Protein AF-A0A8S8Z8Q9-F1 (afdb_monomer_lite)

Secondary structure (DSSP, 8-state):
-PPPPPGGGHHHHHHHHH-SSHHHHHHHGGGSTTGGGTTTS-TT--HHHHHHHHHHHHHHHHHHHHHHTSS--HHHHHHHHHHHHHHHHHHHHHHHHTT--HHHHHTTPPTTS-GGGTTSS-----------

Structure (mmCIF, N/CA/C/O backbone):
data_AF-A0A8S8Z8Q9-F1
#
_entry.id   AF-A0A8S8Z8Q9-F1
#
loop_
_atom_site.group_PDB
_atom_site.id
_atom_site.type_symbol
_atom_site.label_atom_id
_atom_site.label_alt_id
_atom_site.label_comp_id
_atom_site.label_asym_id
_atom_site.label_entity_id
_atom_site.label_seq_id
_atom_site.pdbx_PDB_ins_code
_atom_site.Cartn_x
_atom_site.Cartn_y
_atom_site.Cartn_z
_atom_site.occupancy
_atom_site.B_iso_or_equiv
_atom_site.auth_seq_id
_atom_site.auth_comp_id
_atom_site.auth_asym_id
_atom_site.auth_atom_id
_atom_site.pdbx_PDB_model_num
ATOM 1 N N . MET A 1 1 ? -22.475 -6.204 -13.587 1.00 43.38 1 MET A N 1
ATOM 2 C CA . MET A 1 1 ? -21.618 -7.378 -13.345 1.00 43.38 1 MET A CA 1
ATOM 3 C C . MET A 1 1 ? -20.366 -6.857 -12.674 1.00 43.38 1 MET A C 1
ATOM 5 O O . MET A 1 1 ? -19.793 -5.910 -13.204 1.00 43.38 1 MET A O 1
ATOM 9 N N . LEU A 1 2 ? -20.019 -7.367 -11.492 1.00 50.59 2 LEU A N 1
ATOM 10 C CA . LEU A 1 2 ? -18.664 -7.178 -10.971 1.00 50.59 2 LEU A CA 1
ATOM 11 C C . LEU A 1 2 ? -17.693 -7.885 -11.935 1.00 50.59 2 LEU A C 1
ATOM 13 O O . LEU A 1 2 ? -18.126 -8.825 -12.606 1.00 50.59 2 LEU A O 1
ATOM 17 N N . PRO A 1 3 ? -16.444 -7.415 -12.071 1.00 59.00 3 PRO A N 1
ATOM 18 C CA . PRO A 1 3 ? -15.427 -8.152 -12.814 1.00 59.00 3 PRO A CA 1
ATOM 19 C C . PRO A 1 3 ? -15.299 -9.574 -12.262 1.00 59.00 3 PRO A C 1
ATOM 21 O O . PRO A 1 3 ? -15.532 -9.781 -11.069 1.00 59.00 3 PRO A O 1
ATOM 24 N N . ASP A 1 4 ? -14.919 -10.522 -13.117 1.00 72.88 4 ASP A N 1
ATOM 25 C CA . ASP A 1 4 ? -14.575 -11.871 -12.667 1.00 72.88 4 ASP A CA 1
ATOM 26 C C . ASP A 1 4 ? -13.482 -11.784 -11.587 1.00 72.88 4 ASP A C 1
ATOM 28 O O . ASP A 1 4 ? -12.563 -10.959 -11.689 1.00 72.88 4 ASP A O 1
ATOM 32 N N . GLU A 1 5 ? -13.615 -12.580 -10.520 1.00 65.38 5 GLU A N 1
ATOM 33 C CA . GLU A 1 5 ? -12.610 -12.620 -9.457 1.00 65.38 5 GLU A CA 1
ATOM 34 C C . GLU A 1 5 ? -11.261 -13.017 -10.067 1.00 65.38 5 GLU A C 1
ATOM 36 O O . GLU A 1 5 ? -11.151 -13.992 -10.804 1.00 65.38 5 GLU A O 1
ATOM 41 N N . ASN A 1 6 ? -10.230 -12.222 -9.791 1.00 77.62 6 ASN A N 1
ATOM 42 C CA . ASN A 1 6 ? -8.876 -12.541 -10.216 1.00 77.62 6 ASN A CA 1
ATOM 43 C C . ASN A 1 6 ? -8.389 -13.750 -9.409 1.00 77.62 6 ASN A C 1
ATOM 45 O O . ASN A 1 6 ? -8.334 -13.660 -8.184 1.00 77.62 6 ASN A O 1
ATOM 49 N N . ASP A 1 7 ? -7.992 -14.832 -10.081 1.00 80.19 7 ASP A N 1
ATOM 50 C CA . ASP A 1 7 ? -7.490 -16.056 -9.441 1.00 80.19 7 ASP A CA 1
ATOM 51 C C . ASP A 1 7 ? -6.320 -15.788 -8.475 1.00 80.19 7 ASP A C 1
ATOM 53 O O . ASP A 1 7 ? -6.160 -16.483 -7.475 1.00 80.19 7 ASP A O 1
ATOM 57 N N . LEU A 1 8 ? -5.537 -14.727 -8.712 1.00 78.38 8 LEU A N 1
ATOM 58 C CA . LEU A 1 8 ? -4.453 -14.293 -7.819 1.00 78.38 8 LEU A CA 1
ATOM 59 C C . LEU A 1 8 ? -4.949 -13.778 -6.456 1.00 78.38 8 LEU A C 1
ATOM 61 O O . LEU A 1 8 ? -4.153 -13.630 -5.532 1.00 78.38 8 LEU A O 1
ATOM 65 N N . ASN A 1 9 ? -6.244 -13.479 -6.331 1.00 81.50 9 ASN A N 1
ATOM 66 C CA . ASN A 1 9 ? -6.843 -12.952 -5.111 1.00 81.50 9 ASN A CA 1
ATOM 67 C C . ASN A 1 9 ? -7.482 -14.022 -4.222 1.00 81.50 9 ASN A C 1
ATOM 69 O O . ASN A 1 9 ? -7.887 -13.707 -3.105 1.00 81.50 9 ASN A O 1
ATOM 73 N N . VAL A 1 10 ? -7.600 -15.263 -4.700 1.00 85.19 10 VAL A N 1
ATOM 74 C CA . VAL A 1 10 ? -8.389 -16.308 -4.030 1.00 85.19 10 VAL A CA 1
ATOM 75 C C . VAL A 1 10 ? -7.892 -16.557 -2.606 1.00 85.19 10 VAL A C 1
ATOM 77 O O . VAL A 1 10 ? -8.697 -16.515 -1.675 1.00 85.19 10 VAL A O 1
ATOM 80 N N . ASP A 1 11 ? -6.578 -16.703 -2.429 1.00 83.94 11 ASP A N 1
ATOM 81 C CA . ASP A 1 11 ? -5.970 -17.050 -1.140 1.00 83.94 11 ASP A CA 1
ATOM 82 C C . ASP A 1 11 ? -6.206 -15.970 -0.073 1.00 83.94 11 ASP A C 1
ATOM 84 O O . ASP A 1 11 ? -6.656 -16.256 1.037 1.00 83.94 11 ASP A O 1
ATOM 88 N N . TRP A 1 12 ? -5.954 -14.696 -0.396 1.00 82.88 12 TRP A N 1
ATOM 89 C CA . TRP A 1 12 ? -6.123 -13.621 0.587 1.00 82.88 12 TRP A CA 1
ATOM 90 C C . TRP A 1 12 ? -7.601 -13.297 0.843 1.00 82.88 12 TRP A C 1
ATOM 92 O O . TRP A 1 12 ? -7.954 -12.916 1.961 1.00 82.88 12 TRP A O 1
ATOM 102 N N . LEU A 1 13 ? -8.478 -13.492 -0.151 1.00 87.56 13 LEU A N 1
ATOM 103 C CA . LEU A 1 13 ? -9.926 -13.383 0.034 1.00 87.56 13 LEU A CA 1
ATOM 104 C C . LEU A 1 13 ? -10.461 -14.500 0.934 1.00 87.56 13 LEU A C 1
ATOM 106 O O . LEU A 1 13 ? -11.377 -14.264 1.720 1.00 87.56 13 LEU A O 1
ATOM 110 N N . GLU A 1 14 ? -9.919 -15.714 0.832 1.00 90.25 14 GLU A N 1
ATOM 111 C CA . GLU A 1 14 ? -10.247 -16.803 1.751 1.00 90.25 14 GLU A CA 1
ATOM 112 C C . GLU A 1 14 ? -9.816 -16.472 3.184 1.00 90.25 14 GLU A C 1
ATOM 114 O O . GLU A 1 14 ? -10.651 -16.548 4.088 1.00 90.25 14 GLU A O 1
ATOM 119 N N . ILE A 1 15 ? -8.582 -15.993 3.377 1.00 90.44 15 ILE A N 1
ATOM 120 C CA . ILE A 1 15 ? -8.087 -15.543 4.688 1.00 90.44 15 ILE A CA 1
ATOM 121 C C . ILE A 1 15 ? -9.003 -14.463 5.279 1.00 90.44 15 ILE A C 1
ATOM 123 O O . ILE A 1 15 ? -9.454 -14.582 6.419 1.00 90.44 15 ILE A O 1
ATOM 127 N N . ALA A 1 16 ? -9.332 -13.430 4.499 1.00 88.31 16 ALA A N 1
ATOM 128 C CA . ALA A 1 16 ? -10.198 -12.344 4.948 1.00 88.31 16 ALA A CA 1
ATOM 129 C C . ALA A 1 16 ? -11.610 -12.831 5.322 1.00 88.31 16 ALA A C 1
ATOM 131 O O . ALA A 1 16 ? -12.192 -12.337 6.282 1.00 88.31 16 ALA A O 1
ATOM 132 N N . ARG A 1 17 ? -12.160 -13.815 4.596 1.00 90.25 17 ARG A N 1
ATOM 133 C CA . ARG A 1 17 ? -13.482 -14.401 4.886 1.00 90.25 17 ARG A CA 1
ATOM 134 C C . ARG A 1 17 ? -13.506 -15.253 6.154 1.00 90.25 17 ARG A C 1
ATOM 136 O O . ARG A 1 17 ? -14.564 -15.374 6.763 1.00 90.25 17 ARG A O 1
ATOM 143 N N . GLN A 1 18 ? -12.383 -15.869 6.513 1.00 93.62 18 GLN A N 1
ATOM 144 C CA . GLN A 1 18 ? -12.264 -16.746 7.683 1.00 93.62 18 GLN A CA 1
ATOM 145 C C . GLN A 1 18 ? -11.837 -16.001 8.957 1.00 93.62 18 GLN A C 1
ATOM 147 O O . GLN A 1 18 ? -11.833 -16.593 10.033 1.00 93.62 18 GLN A O 1
ATOM 152 N N . SER A 1 19 ? -11.488 -14.720 8.842 1.00 93.94 19 SER A N 1
ATOM 153 C CA . SER A 1 19 ? -10.998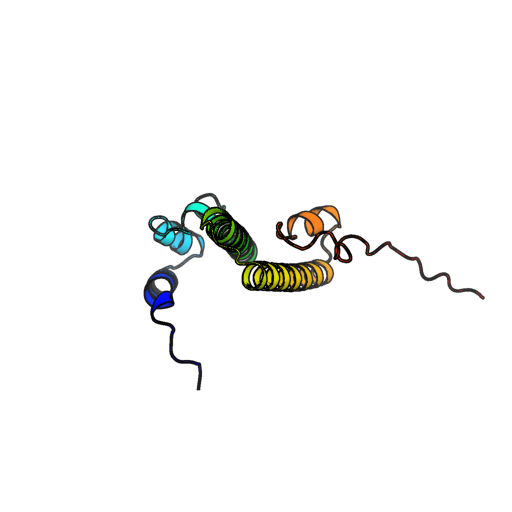 -13.901 9.950 1.00 93.94 19 SER A CA 1
ATOM 154 C C . SER A 1 19 ? -12.130 -13.128 10.625 1.00 93.94 19 SER A C 1
ATOM 156 O O . SER A 1 19 ? -12.992 -12.563 9.951 1.00 93.94 19 SER A O 1
ATOM 158 N N . GLU A 1 20 ? -12.115 -13.065 11.957 1.00 92.69 20 GLU A N 1
ATOM 159 C CA . GLU A 1 20 ? -13.076 -12.270 12.734 1.00 92.69 20 GLU A CA 1
ATOM 160 C C . GLU A 1 20 ? -12.590 -10.829 12.930 1.00 92.69 20 GLU A C 1
ATOM 162 O O . GLU A 1 20 ? -13.392 -9.891 12.958 1.00 92.69 20 GLU A O 1
ATOM 167 N N . THR A 1 21 ? -11.271 -10.641 13.023 1.00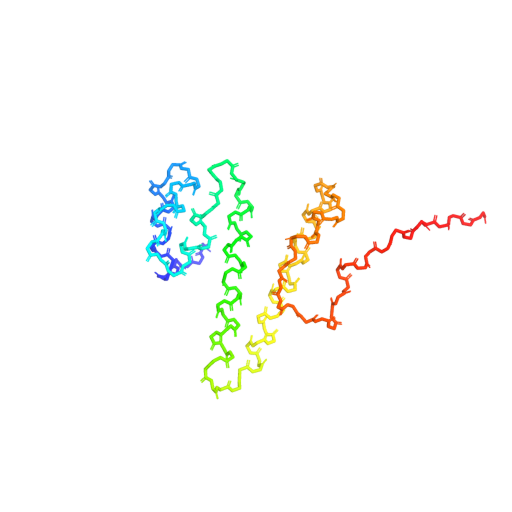 92.69 21 THR A N 1
ATOM 168 C CA . THR A 1 21 ? -10.624 -9.335 13.178 1.00 92.69 21 THR A CA 1
ATOM 169 C C . THR A 1 21 ? -9.547 -9.084 12.118 1.00 92.69 21 THR A C 1
ATOM 171 O O . THR A 1 21 ? -9.071 -10.000 11.446 1.00 92.69 21 THR A O 1
ATOM 174 N N . LEU A 1 22 ? -9.128 -7.819 11.973 1.00 91.50 22 LEU A N 1
ATOM 175 C CA . LEU A 1 22 ? -8.000 -7.450 11.104 1.00 91.50 22 LEU A CA 1
ATOM 176 C C . LEU A 1 22 ? -6.696 -8.116 11.551 1.00 91.50 22 LEU A C 1
ATOM 178 O O . LEU A 1 22 ? -5.901 -8.538 10.716 1.00 91.50 22 LEU A O 1
ATOM 182 N N . HIS A 1 23 ? -6.508 -8.241 12.863 1.00 91.88 23 HIS A N 1
ATOM 183 C CA . HIS A 1 23 ? -5.331 -8.873 13.436 1.00 91.88 23 HIS A CA 1
ATOM 184 C C . HIS A 1 23 ? -5.289 -10.382 13.144 1.00 91.88 23 HIS A C 1
ATOM 186 O O . HIS A 1 23 ? -4.227 -10.916 12.821 1.00 91.88 23 HIS A O 1
ATOM 192 N N . ASP A 1 24 ? -6.442 -11.064 13.170 1.00 92.94 24 ASP A N 1
ATOM 193 C CA . ASP A 1 24 ? -6.535 -12.478 12.776 1.00 92.94 24 ASP A CA 1
ATOM 194 C C . ASP A 1 24 ? -6.150 -12.659 11.307 1.00 92.94 24 ASP A C 1
ATOM 196 O O . ASP A 1 24 ? -5.360 -13.543 10.972 1.00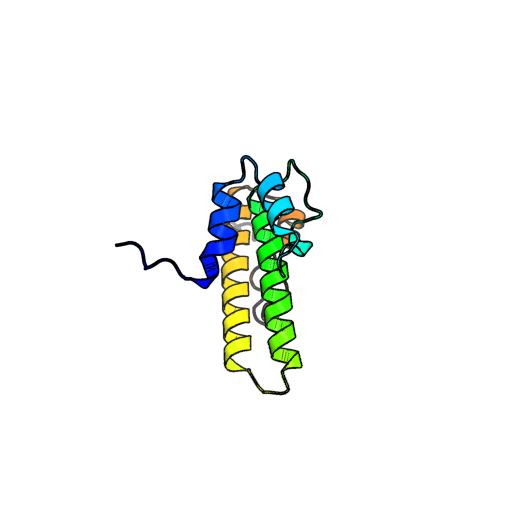 92.94 24 ASP A O 1
ATOM 200 N N . ALA A 1 25 ? -6.645 -11.768 10.440 1.00 92.06 25 ALA A N 1
ATOM 201 C CA . ALA A 1 25 ? -6.305 -11.774 9.023 1.00 92.06 25 ALA A CA 1
ATOM 202 C C . ALA A 1 25 ? -4.803 -11.547 8.807 1.00 92.06 25 ALA A C 1
ATOM 204 O O . ALA A 1 25 ? -4.172 -12.292 8.060 1.00 92.06 25 ALA A O 1
ATOM 205 N N . ALA A 1 26 ? -4.208 -10.565 9.489 1.00 91.31 26 ALA A N 1
ATOM 206 C CA . ALA A 1 26 ? -2.776 -10.288 9.413 1.00 91.31 26 ALA A CA 1
ATOM 207 C C . ALA A 1 26 ? -1.927 -11.473 9.901 1.00 91.31 26 ALA A C 1
ATOM 209 O O . ALA A 1 26 ? -0.956 -11.853 9.245 1.00 91.31 26 ALA A O 1
ATOM 210 N N . THR A 1 27 ? -2.342 -12.117 10.994 1.00 91.06 27 THR A N 1
ATOM 211 C CA . THR A 1 27 ? -1.698 -13.326 11.523 1.00 91.06 27 THR A CA 1
ATOM 212 C C . THR A 1 27 ? -1.763 -14.472 10.513 1.00 91.06 27 THR A C 1
ATOM 214 O O . THR A 1 27 ? -0.749 -15.112 10.227 1.00 91.06 27 THR A O 1
ATOM 217 N N . ALA A 1 28 ? -2.931 -14.704 9.912 1.00 91.12 28 ALA A N 1
ATOM 218 C CA . ALA A 1 28 ? -3.117 -15.728 8.888 1.00 91.12 28 ALA A CA 1
ATOM 219 C C . ALA A 1 28 ? -2.322 -15.433 7.600 1.00 91.12 28 ALA A C 1
ATOM 221 O O . ALA A 1 28 ? -1.869 -16.359 6.926 1.00 91.12 28 ALA A O 1
ATOM 222 N N . MET A 1 29 ? -2.078 -14.158 7.281 1.00 89.69 29 MET A N 1
ATOM 223 C CA . MET A 1 29 ? -1.244 -13.748 6.147 1.00 89.69 29 MET A CA 1
ATOM 224 C C . MET A 1 29 ? 0.261 -13.932 6.381 1.00 89.69 29 MET A C 1
ATOM 226 O O . MET A 1 29 ? 1.018 -13.803 5.419 1.00 89.69 29 MET A O 1
ATOM 230 N N . GLY A 1 30 ? 0.727 -14.270 7.589 1.00 86.44 30 GLY A N 1
ATOM 231 C CA . GLY A 1 30 ? 2.157 -14.336 7.934 1.00 86.44 30 GLY A CA 1
ATOM 232 C C . GLY A 1 30 ? 3.019 -15.256 7.051 1.00 86.44 30 GLY A C 1
ATOM 233 O O . GLY A 1 30 ? 4.219 -15.033 6.924 1.00 86.44 30 GLY A O 1
ATOM 234 N N . GLY A 1 31 ? 2.424 -16.260 6.397 1.00 84.06 31 GLY A N 1
ATOM 235 C CA . GLY A 1 31 ? 3.115 -17.147 5.447 1.00 84.06 31 GLY A CA 1
ATOM 236 C C . GLY A 1 31 ? 3.230 -16.611 4.013 1.00 84.06 31 GLY A C 1
ATOM 237 O O . GLY A 1 31 ? 3.825 -17.269 3.161 1.00 84.06 31 GLY A O 1
ATOM 238 N N . THR A 1 32 ? 2.645 -15.450 3.723 1.00 87.00 32 THR A N 1
ATOM 239 C CA . THR A 1 32 ? 2.634 -14.843 2.384 1.00 87.00 32 THR A CA 1
ATOM 240 C C . THR A 1 32 ? 3.803 -13.865 2.198 1.00 87.00 32 THR A C 1
ATOM 242 O O . THR A 1 32 ? 4.327 -13.342 3.184 1.00 87.00 32 THR A O 1
ATOM 245 N N . PRO A 1 33 ? 4.193 -13.531 0.950 1.00 85.00 33 PRO A N 1
ATOM 246 C CA . PRO A 1 33 ? 5.249 -12.545 0.685 1.00 85.00 33 PRO A CA 1
ATOM 247 C C . PRO A 1 33 ? 4.991 -11.141 1.256 1.00 85.00 33 PRO A C 1
ATOM 249 O O . PRO A 1 33 ? 5.924 -10.351 1.369 1.00 85.00 33 PRO A O 1
ATOM 252 N N . TRP A 1 34 ? 3.740 -10.808 1.584 1.00 83.81 34 TRP A N 1
ATOM 253 C CA . TRP A 1 34 ? 3.341 -9.526 2.176 1.00 83.81 34 TRP A CA 1
ATOM 254 C C . TRP A 1 34 ? 2.945 -9.634 3.653 1.00 83.81 34 TRP A C 1
ATOM 256 O O . TRP A 1 34 ? 2.686 -8.614 4.284 1.00 83.81 34 TRP A O 1
ATOM 266 N N . GLY A 1 35 ? 2.938 -10.838 4.235 1.00 87.69 35 GLY A N 1
ATOM 267 C CA . GLY A 1 35 ? 2.580 -11.057 5.638 1.00 87.69 35 GLY A CA 1
ATOM 268 C C . GLY A 1 35 ? 3.493 -10.322 6.615 1.00 87.69 35 GLY A C 1
ATOM 269 O O . GLY A 1 35 ? 3.025 -9.772 7.607 1.00 87.69 35 GLY A O 1
ATOM 270 N N . SER A 1 36 ? 4.785 -10.224 6.291 1.00 88.56 36 SER A N 1
ATOM 271 C CA . SER A 1 36 ? 5.759 -9.471 7.091 1.00 88.56 36 SER A CA 1
ATOM 272 C C . SER A 1 36 ? 5.469 -7.971 7.158 1.00 88.56 36 SER A C 1
ATOM 274 O O . SER A 1 36 ? 5.964 -7.299 8.051 1.00 88.56 36 SER A O 1
ATOM 276 N N . ALA A 1 37 ? 4.692 -7.424 6.217 1.00 91.19 37 ALA A N 1
ATOM 277 C CA . ALA A 1 37 ? 4.325 -6.011 6.234 1.00 91.19 37 ALA A CA 1
ATOM 278 C C . ALA A 1 37 ? 3.305 -5.685 7.332 1.00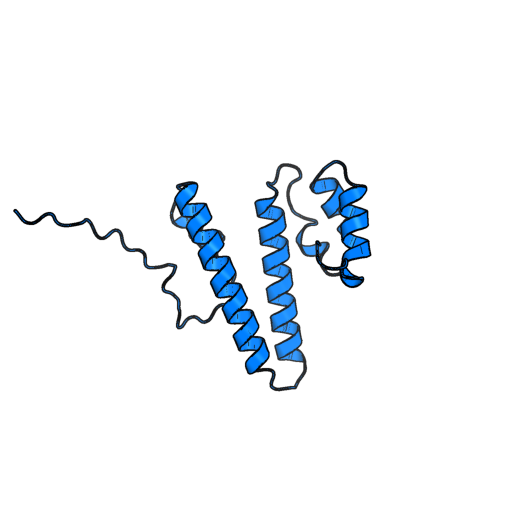 91.19 37 ALA A C 1
ATOM 280 O O . ALA A 1 37 ? 3.210 -4.537 7.756 1.00 91.19 37 ALA A O 1
ATOM 281 N N . VAL A 1 38 ? 2.531 -6.683 7.767 1.00 91.44 38 VAL A N 1
ATOM 282 C CA . VAL A 1 38 ? 1.404 -6.508 8.692 1.00 91.44 38 VAL A CA 1
ATOM 283 C C . VAL A 1 38 ? 1.559 -7.283 9.999 1.00 91.44 38 VAL A C 1
ATOM 285 O O . VAL A 1 38 ? 0.731 -7.121 10.888 1.00 91.44 38 VAL A O 1
ATOM 288 N N . SER A 1 39 ? 2.614 -8.092 10.145 1.00 85.81 39 SER A N 1
ATOM 289 C CA . SER A 1 39 ? 2.836 -8.937 11.327 1.00 85.81 39 SER A CA 1
ATOM 290 C C . SER A 1 39 ? 3.056 -8.149 12.617 1.00 85.81 39 SER A C 1
ATOM 292 O O . SER A 1 39 ? 2.697 -8.625 13.690 1.00 85.81 39 SER A O 1
ATOM 294 N N . ASP A 1 40 ? 3.636 -6.954 12.503 1.00 84.38 40 ASP A N 1
ATOM 295 C CA . ASP A 1 40 ? 4.076 -6.144 13.645 1.00 84.38 40 ASP A CA 1
ATOM 296 C C . ASP A 1 40 ? 3.100 -4.994 13.956 1.00 84.38 40 ASP A C 1
ATOM 298 O O . ASP A 1 40 ? 3.386 -4.134 14.791 1.00 84.38 40 ASP A O 1
ATOM 302 N N . ILE A 1 41 ? 1.955 -4.951 13.267 1.00 91.06 41 ILE A N 1
ATOM 303 C CA . ILE A 1 41 ? 0.918 -3.940 13.478 1.00 91.06 41 ILE A CA 1
ATOM 304 C C . ILE A 1 41 ? 0.106 -4.299 14.726 1.00 91.06 41 ILE A C 1
ATOM 306 O O . ILE A 1 41 ? -0.246 -5.461 14.939 1.00 91.06 41 ILE A O 1
ATOM 310 N N . ASP A 1 42 ? -0.208 -3.291 15.545 1.00 90.38 42 ASP A N 1
ATOM 311 C CA . ASP A 1 42 ? -1.008 -3.491 16.751 1.00 90.38 42 ASP A CA 1
ATOM 312 C C . ASP A 1 42 ? -2.397 -4.063 16.412 1.00 90.38 42 ASP A C 1
ATOM 314 O O . ASP A 1 42 ? -3.018 -3.778 15.383 1.00 90.38 42 ASP A O 1
ATOM 318 N N . SER A 1 43 ? -2.896 -4.894 17.315 1.00 89.75 43 SER A N 1
ATOM 319 C CA . SER A 1 43 ? -4.241 -5.453 17.282 1.00 89.75 43 SER A CA 1
ATOM 320 C C . SER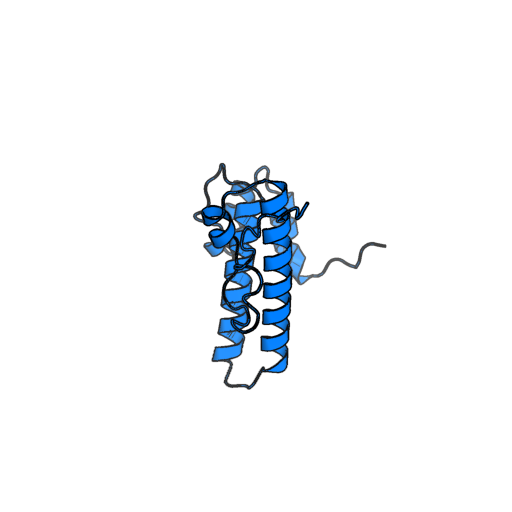 A 1 43 ? -5.345 -4.390 17.300 1.00 89.75 43 SER A C 1
ATOM 322 O O . SER A 1 43 ? -6.424 -4.634 16.759 1.00 89.75 43 SER A O 1
ATOM 324 N N . ASP A 1 44 ? -5.087 -3.216 17.888 1.00 91.56 44 ASP A N 1
ATOM 325 C CA . ASP A 1 44 ? -6.023 -2.087 17.932 1.00 91.56 44 ASP A CA 1
ATOM 326 C C . ASP A 1 44 ? -5.867 -1.106 16.756 1.00 91.56 44 ASP A C 1
ATOM 328 O O . ASP A 1 44 ? -6.632 -0.139 16.648 1.00 91.56 44 ASP A O 1
ATOM 332 N N . ALA A 1 45 ? -4.923 -1.378 15.848 1.00 92.06 45 ALA A N 1
ATOM 333 C CA . ALA A 1 45 ? -4.678 -0.543 14.690 1.00 92.06 45 ALA A CA 1
ATOM 334 C C . ALA A 1 45 ? -5.890 -0.506 13.753 1.00 92.06 45 ALA A C 1
ATOM 336 O O . ALA A 1 45 ? -6.658 -1.457 13.568 1.00 92.06 45 ALA A O 1
ATOM 337 N N . THR A 1 46 ? -6.053 0.640 13.116 1.00 90.94 46 THR A N 1
ATOM 338 C CA . THR A 1 46 ? -7.130 0.906 12.177 1.00 90.94 46 THR A CA 1
ATOM 339 C C . THR A 1 46 ? -6.904 0.175 10.855 1.00 90.94 46 THR A C 1
ATOM 341 O O . THR A 1 46 ? -5.771 -0.041 10.432 1.00 90.94 46 THR A O 1
ATOM 344 N N . LEU A 1 47 ? -7.986 -0.116 10.121 1.00 90.75 47 LEU A N 1
ATOM 345 C CA . LEU A 1 47 ? -7.900 -0.659 8.754 1.00 90.75 47 LEU A CA 1
ATOM 346 C C . LEU A 1 47 ? -6.952 0.156 7.861 1.00 90.75 47 LEU A C 1
ATOM 348 O O . LEU A 1 47 ? -6.229 -0.406 7.048 1.00 90.75 47 LEU A O 1
ATOM 352 N N . GLN A 1 48 ? -6.937 1.476 8.044 1.00 87.44 48 GLN A N 1
ATOM 353 C CA . GLN A 1 48 ? -6.075 2.361 7.275 1.00 87.44 48 GLN A CA 1
ATOM 354 C C . GLN A 1 48 ? -4.586 2.083 7.529 1.00 87.44 48 GLN A C 1
ATOM 356 O O . GLN A 1 48 ? -3.801 2.140 6.592 1.00 87.44 48 GLN A O 1
ATOM 361 N N . GLU A 1 49 ? -4.188 1.762 8.760 1.00 90.31 49 GLU A N 1
ATOM 362 C CA . GLU A 1 49 ? -2.789 1.457 9.085 1.00 90.31 49 GLU A CA 1
ATOM 363 C C . GLU A 1 49 ? -2.334 0.143 8.440 1.00 90.31 49 GLU A C 1
ATOM 365 O O . GLU A 1 49 ? -1.229 0.084 7.901 1.00 90.31 49 GLU A O 1
ATOM 370 N N . TYR A 1 50 ? -3.211 -0.866 8.396 1.00 92.31 50 TYR A N 1
ATOM 371 C CA . TYR A 1 50 ? -2.967 -2.102 7.645 1.00 92.31 50 TYR A CA 1
ATOM 372 C C . TYR A 1 50 ? -2.847 -1.840 6.133 1.00 92.31 50 TYR A C 1
ATOM 374 O O . TYR A 1 50 ? -1.900 -2.313 5.504 1.00 92.31 50 TYR A O 1
ATOM 382 N N . GLU A 1 51 ? -3.765 -1.061 5.548 1.00 90.94 51 GLU A N 1
ATOM 383 C CA . GLU A 1 51 ? -3.711 -0.669 4.128 1.00 90.94 51 GLU A CA 1
ATOM 384 C C . GLU A 1 51 ? -2.415 0.084 3.798 1.00 90.94 51 GLU A C 1
ATOM 386 O O . GLU A 1 51 ? -1.730 -0.246 2.830 1.00 90.94 51 GLU A O 1
ATOM 391 N N . ASP A 1 52 ? -2.048 1.065 4.626 1.00 89.50 52 ASP A N 1
ATOM 392 C CA . ASP A 1 52 ? -0.859 1.888 4.422 1.00 89.50 52 ASP A CA 1
ATOM 393 C C . ASP A 1 52 ? 0.431 1.048 4.547 1.00 89.50 52 ASP A C 1
ATOM 395 O O . ASP A 1 52 ? 1.420 1.317 3.859 1.00 89.50 52 ASP A O 1
ATOM 399 N N . ALA A 1 53 ? 0.463 0.034 5.416 1.00 92.06 53 ALA A N 1
ATOM 400 C CA . ALA A 1 53 ? 1.599 -0.880 5.532 1.00 92.06 53 ALA A CA 1
ATOM 401 C C . ALA A 1 53 ? 1.734 -1.799 4.306 1.00 92.06 53 ALA A C 1
ATOM 403 O O . ALA A 1 53 ? 2.830 -1.935 3.752 1.00 92.06 53 ALA A O 1
ATOM 404 N N . LEU A 1 54 ? 0.618 -2.362 3.833 1.00 91.94 54 LEU A N 1
ATOM 405 C CA . LEU A 1 54 ? 0.581 -3.193 2.627 1.00 91.94 54 LEU A CA 1
ATOM 406 C C . LEU A 1 54 ? 0.976 -2.402 1.376 1.00 91.94 54 LEU A C 1
ATOM 408 O O . LEU A 1 54 ? 1.784 -2.888 0.586 1.00 91.94 54 LEU A O 1
ATOM 412 N N . ASP A 1 55 ? 0.471 -1.176 1.215 1.00 92.19 55 ASP A N 1
ATOM 413 C CA . ASP A 1 55 ? 0.835 -0.299 0.099 1.00 92.19 55 ASP A CA 1
ATOM 414 C C . ASP A 1 55 ? 2.347 -0.001 0.102 1.00 92.19 55 ASP A C 1
ATOM 416 O O . ASP A 1 55 ? 3.003 -0.123 -0.937 1.00 92.19 55 ASP A O 1
ATOM 420 N N . ARG A 1 56 ? 2.932 0.349 1.263 1.00 91.25 56 ARG A N 1
ATOM 421 C CA . ARG A 1 56 ? 4.384 0.606 1.380 1.00 91.25 56 ARG A CA 1
ATOM 422 C C . ARG A 1 56 ? 5.203 -0.608 0.964 1.00 91.25 56 ARG A C 1
ATOM 424 O O . ARG A 1 56 ? 6.130 -0.462 0.166 1.00 91.25 56 ARG A O 1
ATOM 431 N N . HIS A 1 57 ? 4.851 -1.786 1.474 1.00 92.25 57 HIS A N 1
ATOM 432 C CA . HIS A 1 57 ? 5.536 -3.032 1.134 1.00 92.25 57 HIS A CA 1
ATOM 433 C C . HIS A 1 57 ? 5.412 -3.356 -0.355 1.00 92.25 57 HIS A C 1
ATOM 435 O O . HIS A 1 57 ? 6.416 -3.598 -1.021 1.00 92.25 57 HIS A O 1
ATOM 441 N N . TYR A 1 58 ? 4.200 -3.267 -0.910 1.00 92.56 58 TYR A N 1
ATOM 442 C CA . TYR A 1 58 ? 3.938 -3.539 -2.322 1.00 92.56 58 TYR A CA 1
ATOM 443 C C . TYR A 1 58 ? 4.780 -2.657 -3.249 1.00 92.56 58 TYR A C 1
ATOM 445 O O . TYR A 1 58 ? 5.472 -3.168 -4.133 1.00 92.56 58 TYR A O 1
ATOM 453 N N . TYR A 1 59 ? 4.752 -1.334 -3.057 1.00 93.62 59 TYR A N 1
ATOM 454 C CA . TYR A 1 59 ? 5.493 -0.423 -3.929 1.00 93.62 59 TYR A CA 1
ATOM 455 C C . TYR A 1 59 ? 7.007 -0.547 -3.747 1.00 93.62 59 TYR A C 1
ATOM 457 O O . TYR A 1 59 ? 7.741 -0.438 -4.734 1.00 93.62 59 TYR A O 1
ATOM 465 N N . HIS A 1 60 ? 7.476 -0.809 -2.522 1.00 92.25 60 HIS A N 1
ATOM 466 C CA . HIS A 1 60 ? 8.887 -1.072 -2.259 1.00 92.25 60 HIS A CA 1
ATOM 467 C C . HIS A 1 60 ? 9.373 -2.302 -3.035 1.00 92.25 60 HIS A C 1
ATOM 469 O O . HIS A 1 60 ? 10.305 -2.193 -3.838 1.00 92.25 60 HIS A O 1
ATOM 475 N N . GLU A 1 61 ? 8.699 -3.440 -2.864 1.00 92.69 61 GLU A N 1
ATOM 476 C CA . GLU A 1 61 ? 9.050 -4.701 -3.519 1.00 92.69 61 GLU A CA 1
ATOM 477 C C . GLU A 1 61 ? 8.927 -4.600 -5.043 1.00 92.69 61 GLU A C 1
ATOM 479 O O . GLU A 1 61 ? 9.835 -5.006 -5.770 1.00 92.69 61 GLU A O 1
ATOM 484 N N . ALA A 1 62 ? 7.863 -3.973 -5.555 1.00 92.81 62 ALA A N 1
ATOM 485 C CA . ALA A 1 62 ? 7.667 -3.793 -6.992 1.00 92.81 62 ALA A CA 1
ATOM 486 C C . ALA A 1 62 ? 8.780 -2.941 -7.626 1.00 92.81 62 ALA A C 1
ATOM 488 O O . ALA A 1 62 ? 9.341 -3.305 -8.663 1.00 92.81 62 ALA A O 1
ATOM 489 N N . ILE A 1 63 ? 9.148 -1.814 -7.005 1.00 92.25 63 ILE A N 1
ATOM 490 C CA . ILE A 1 63 ? 10.245 -0.969 -7.497 1.00 92.25 63 ILE A CA 1
ATOM 491 C C . ILE A 1 63 ? 11.585 -1.705 -7.383 1.00 92.25 63 ILE A C 1
ATOM 493 O O . ILE A 1 63 ? 12.401 -1.624 -8.308 1.00 92.25 63 ILE A O 1
ATOM 497 N N . SER A 1 64 ? 11.816 -2.417 -6.278 1.00 92.38 64 SER A N 1
ATOM 498 C CA . SER A 1 64 ? 13.029 -3.204 -6.042 1.00 92.38 64 SER A CA 1
ATOM 499 C C . SER A 1 64 ? 13.211 -4.290 -7.107 1.00 92.38 64 SER A C 1
ATOM 501 O O . SER A 1 64 ? 14.260 -4.353 -7.757 1.00 92.38 64 SER A O 1
ATOM 503 N N . ALA A 1 65 ? 12.165 -5.072 -7.386 1.00 92.56 65 ALA A N 1
ATOM 504 C CA . ALA A 1 65 ? 12.172 -6.125 -8.400 1.00 92.56 65 ALA A CA 1
ATOM 505 C C . ALA A 1 65 ? 12.472 -5.576 -9.805 1.00 92.56 65 ALA A C 1
ATOM 507 O O . ALA A 1 65 ? 13.289 -6.130 -10.542 1.00 92.56 65 ALA A O 1
ATOM 508 N N . LEU A 1 66 ? 11.882 -4.434 -10.174 1.00 92.00 66 LEU A N 1
ATOM 509 C CA . LEU A 1 66 ? 12.148 -3.820 -11.477 1.00 92.00 66 LEU A CA 1
ATOM 510 C C . LEU A 1 66 ? 13.579 -3.304 -11.605 1.00 92.00 66 LEU A C 1
ATOM 512 O O . LEU A 1 66 ? 14.174 -3.434 -12.674 1.00 92.00 66 LEU A O 1
ATOM 516 N N . ARG A 1 67 ? 14.148 -2.742 -10.534 1.00 88.81 67 ARG A N 1
ATOM 517 C CA . ARG A 1 67 ? 15.537 -2.257 -10.531 1.00 88.81 67 ARG A CA 1
ATOM 518 C C . ARG A 1 67 ? 16.554 -3.396 -10.571 1.00 88.81 67 ARG A C 1
ATOM 520 O O . ARG A 1 67 ? 17.600 -3.239 -11.193 1.00 88.81 67 ARG A O 1
ATOM 527 N N . THR A 1 68 ? 16.256 -4.522 -9.928 1.00 91.06 68 THR A N 1
ATOM 528 C CA . THR A 1 68 ? 17.162 -5.681 -9.838 1.00 91.06 68 THR A CA 1
ATOM 529 C C . THR A 1 68 ? 17.055 -6.641 -11.026 1.00 91.06 68 THR A C 1
ATOM 531 O O . THR A 1 68 ? 17.971 -7.427 -11.247 1.00 91.06 68 THR A O 1
ATOM 534 N N . SER A 1 69 ? 16.008 -6.527 -11.852 1.00 88.81 69 SER A N 1
ATOM 535 C CA . SER A 1 69 ? 15.774 -7.351 -13.054 1.00 88.81 69 SER A CA 1
ATOM 536 C C . SER A 1 69 ? 16.884 -7.317 -14.123 1.00 88.81 69 SER A C 1
ATOM 538 O O . SER A 1 69 ? 16.908 -8.162 -15.018 1.00 88.81 69 SER A O 1
ATOM 540 N N . GLY A 1 70 ? 17.774 -6.317 -14.090 1.00 79.19 70 GLY A N 1
ATOM 541 C CA . GLY A 1 70 ? 18.811 -6.100 -15.108 1.00 79.19 70 GLY A CA 1
ATOM 542 C C . GLY A 1 70 ? 18.292 -5.564 -16.451 1.00 79.19 70 GLY A C 1
ATOM 543 O O . GLY A 1 70 ? 19.091 -5.307 -17.351 1.00 79.19 70 GLY A O 1
ATOM 544 N N . GLN A 1 71 ? 16.978 -5.359 -16.597 1.00 83.94 71 GLN A N 1
ATOM 545 C CA . GLN A 1 71 ? 16.348 -4.783 -17.785 1.00 83.94 71 GLN A CA 1
ATOM 546 C C . GLN A 1 71 ? 15.887 -3.342 -17.533 1.00 83.94 71 GLN A C 1
ATOM 548 O O . GLN A 1 71 ? 15.560 -2.941 -16.416 1.00 83.94 71 GLN A O 1
ATOM 553 N N . SER A 1 72 ? 15.829 -2.533 -18.595 1.00 85.50 72 SER A N 1
ATOM 554 C CA . SER A 1 72 ? 15.298 -1.170 -18.503 1.00 85.50 72 SER A CA 1
ATOM 555 C C . SER A 1 72 ? 13.769 -1.185 -18.552 1.00 85.50 72 SER A C 1
ATOM 557 O O . SER A 1 72 ? 13.167 -1.241 -19.623 1.00 85.50 72 SER A O 1
ATOM 559 N N . HIS A 1 73 ? 13.131 -1.095 -17.385 1.00 91.06 73 HIS A N 1
ATOM 560 C CA . HIS A 1 73 ? 11.673 -1.004 -17.242 1.00 91.06 73 HIS A CA 1
ATOM 561 C C . HIS A 1 73 ? 11.189 0.439 -17.020 1.00 91.06 73 HIS A C 1
ATOM 563 O O . HIS A 1 73 ? 10.329 0.700 -16.179 1.00 91.06 73 HIS A O 1
ATOM 569 N N . SER A 1 74 ? 11.738 1.406 -17.762 1.00 89.25 74 SER A N 1
ATOM 570 C CA . SER A 1 74 ? 11.479 2.842 -17.547 1.00 89.25 74 SER A CA 1
ATOM 571 C C . SER A 1 74 ? 9.995 3.229 -17.621 1.00 89.25 74 SER A C 1
ATOM 573 O O . SER A 1 74 ? 9.534 4.044 -16.821 1.00 89.25 74 SER A O 1
ATOM 575 N N . LEU A 1 75 ? 9.227 2.622 -18.535 1.00 92.38 75 LEU A N 1
ATOM 576 C CA . LEU A 1 75 ? 7.787 2.862 -18.658 1.00 92.38 75 LEU A CA 1
ATOM 577 C C . LEU A 1 75 ? 7.019 2.365 -17.428 1.00 92.38 75 LEU A C 1
ATOM 579 O O . LEU A 1 75 ? 6.192 3.099 -16.895 1.00 92.38 75 LEU A O 1
ATOM 583 N N . LEU A 1 76 ? 7.313 1.147 -16.971 1.00 92.06 76 LEU A N 1
ATOM 584 C CA . LEU A 1 76 ? 6.636 0.537 -15.828 1.00 92.06 76 LEU A CA 1
ATOM 585 C C . LEU A 1 76 ? 7.016 1.231 -14.514 1.00 92.06 76 LEU A C 1
ATOM 587 O O . LEU A 1 76 ? 6.147 1.505 -13.697 1.00 92.06 76 LEU A O 1
ATOM 591 N N . LEU A 1 77 ? 8.281 1.628 -14.351 1.00 92.25 77 LEU A N 1
ATOM 592 C CA . LEU A 1 77 ? 8.712 2.462 -13.225 1.00 92.25 77 LEU A CA 1
ATOM 593 C C . LEU A 1 77 ? 7.979 3.808 -13.199 1.00 92.25 77 LEU A C 1
ATOM 595 O O . LEU A 1 77 ? 7.575 4.269 -12.136 1.00 92.25 77 LEU A O 1
ATOM 599 N N . ARG A 1 78 ? 7.783 4.444 -14.361 1.00 91.88 78 ARG A N 1
ATOM 600 C CA . ARG A 1 78 ? 7.018 5.695 -14.449 1.00 91.88 78 ARG A CA 1
ATOM 601 C C . ARG A 1 78 ? 5.537 5.485 -14.133 1.00 91.88 78 ARG A C 1
ATOM 603 O O . ARG A 1 78 ? 4.935 6.355 -13.515 1.00 91.88 78 ARG A O 1
ATOM 610 N N . TYR A 1 79 ? 4.970 4.351 -14.537 1.00 93.31 79 TYR A N 1
ATOM 611 C CA . TYR A 1 79 ? 3.606 3.975 -14.174 1.00 93.31 79 TYR A CA 1
ATOM 612 C C . TYR A 1 79 ? 3.462 3.798 -12.656 1.00 93.31 79 TYR A C 1
ATOM 614 O O . TYR A 1 79 ? 2.637 4.478 -12.057 1.00 93.31 79 TYR A O 1
ATOM 622 N N . LEU A 1 80 ? 4.328 3.000 -12.017 1.00 93.50 80 LEU A N 1
ATOM 623 C CA . LEU A 1 80 ? 4.303 2.804 -10.560 1.00 93.50 80 LEU A CA 1
ATOM 624 C C . LEU A 1 80 ? 4.458 4.120 -9.791 1.00 93.50 80 LEU A C 1
ATOM 626 O O . LEU A 1 80 ? 3.741 4.354 -8.828 1.00 93.50 80 LEU A O 1
ATOM 630 N N . ARG A 1 81 ? 5.334 5.022 -10.250 1.00 91.44 81 ARG A N 1
ATOM 631 C CA . ARG A 1 81 ? 5.451 6.373 -9.675 1.00 91.44 81 ARG A CA 1
ATOM 632 C C . ARG A 1 81 ? 4.146 7.161 -9.751 1.00 91.44 81 ARG A C 1
ATOM 634 O O . ARG A 1 81 ? 3.804 7.851 -8.802 1.00 91.44 81 ARG A O 1
ATOM 641 N N . SER A 1 82 ? 3.418 7.056 -10.862 1.00 93.19 82 SER A N 1
ATOM 642 C CA . SER A 1 82 ? 2.123 7.722 -11.017 1.00 93.19 82 SER A CA 1
ATOM 643 C C . SER A 1 82 ? 1.050 7.133 -10.097 1.00 93.19 82 SER A C 1
ATOM 645 O O . SER A 1 82 ? 0.214 7.883 -9.598 1.00 93.19 82 SER A O 1
ATOM 647 N N . GLU A 1 83 ? 1.072 5.822 -9.856 1.00 94.25 83 GLU A N 1
ATOM 648 C CA . GLU A 1 83 ? 0.165 5.176 -8.897 1.00 94.25 83 GLU A CA 1
ATOM 649 C C . GLU A 1 83 ? 0.483 5.598 -7.453 1.00 94.25 83 GLU A C 1
ATOM 651 O O . GLU A 1 83 ? -0.426 5.927 -6.689 1.00 94.25 83 GLU A O 1
ATOM 656 N N . ILE A 1 84 ? 1.771 5.709 -7.105 1.00 92.75 84 ILE A N 1
ATOM 657 C CA . ILE A 1 84 ? 2.221 6.261 -5.817 1.00 92.75 84 ILE A CA 1
ATOM 658 C C . ILE A 1 84 ? 1.757 7.718 -5.660 1.00 92.75 84 ILE A C 1
ATOM 660 O O . ILE A 1 84 ? 1.179 8.066 -4.629 1.00 92.75 84 ILE A O 1
ATOM 664 N N . ASP A 1 85 ? 1.937 8.563 -6.684 1.00 90.81 85 ASP A N 1
ATOM 665 C CA . ASP A 1 85 ? 1.439 9.949 -6.692 1.00 90.81 85 ASP A CA 1
ATOM 666 C C . ASP A 1 85 ? -0.082 9.990 -6.447 1.00 90.81 85 ASP A C 1
ATOM 668 O O . ASP A 1 85 ? -0.571 10.791 -5.644 1.00 90.81 85 ASP A O 1
ATOM 672 N N . HIS A 1 86 ? -0.840 9.115 -7.118 1.00 91.62 86 HIS A N 1
ATOM 673 C CA . HIS A 1 86 ? -2.288 9.022 -6.954 1.00 91.62 86 HIS A CA 1
ATOM 674 C C . HIS A 1 86 ? -2.672 8.665 -5.514 1.00 91.62 86 HIS A C 1
ATOM 676 O O . HIS A 1 86 ? -3.505 9.353 -4.912 1.00 91.62 86 HIS A O 1
ATOM 682 N N . ARG A 1 87 ? -2.033 7.643 -4.929 1.00 90.75 87 ARG A N 1
ATOM 683 C CA . ARG A 1 87 ? -2.288 7.246 -3.541 1.00 90.75 87 ARG A CA 1
ATOM 684 C C . ARG A 1 87 ? -1.932 8.357 -2.558 1.00 90.75 87 ARG A C 1
ATOM 686 O O . ARG A 1 87 ? -2.728 8.646 -1.667 1.00 90.75 87 ARG A O 1
ATOM 693 N N . ASN A 1 88 ? -0.808 9.041 -2.763 1.00 91.25 88 ASN A N 1
ATOM 694 C CA . ASN A 1 88 ? -0.384 10.170 -1.933 1.00 91.25 88 ASN A CA 1
ATOM 695 C C . ASN A 1 88 ? -1.411 11.310 -1.932 1.00 91.25 88 ASN A C 1
ATOM 697 O O . ASN A 1 88 ? -1.727 11.859 -0.874 1.00 91.25 88 ASN A O 1
ATOM 701 N N . ILE A 1 89 ? -1.994 11.633 -3.090 1.00 91.81 89 ILE A N 1
ATOM 702 C CA . ILE A 1 89 ? -3.065 12.636 -3.188 1.00 91.81 89 ILE A CA 1
ATOM 703 C C . ILE A 1 89 ? -4.306 12.180 -2.412 1.00 91.81 89 ILE A C 1
ATOM 705 O O . ILE A 1 89 ? -4.868 12.961 -1.642 1.00 91.81 89 ILE A O 1
ATOM 709 N N . VAL A 1 90 ? -4.735 10.925 -2.580 1.00 90.25 90 VAL A N 1
ATOM 710 C CA . VAL A 1 90 ? -5.898 10.372 -1.862 1.00 90.25 90 VAL A CA 1
ATOM 711 C C . VAL A 1 90 ? -5.673 10.404 -0.346 1.00 90.25 90 VAL A C 1
ATOM 713 O O . VAL A 1 90 ? -6.550 10.869 0.390 1.00 90.25 90 VAL A O 1
ATOM 716 N N . ASN A 1 91 ? -4.490 9.994 0.114 1.00 89.31 91 ASN A N 1
ATOM 717 C CA . ASN A 1 91 ? -4.101 10.013 1.522 1.00 89.31 91 ASN A CA 1
ATOM 718 C C . ASN A 1 91 ? -4.086 11.442 2.082 1.00 89.31 91 ASN A C 1
ATOM 720 O O . ASN A 1 91 ? -4.664 11.696 3.141 1.00 89.31 91 ASN A O 1
ATOM 724 N N . LEU A 1 92 ? -3.535 12.410 1.341 1.00 90.38 92 LEU A N 1
ATOM 725 C CA . LEU A 1 92 ? -3.527 13.816 1.745 1.00 90.38 92 LEU A CA 1
ATOM 726 C C . LEU A 1 92 ? -4.945 14.394 1.857 1.00 90.38 92 LEU A C 1
ATOM 728 O O . LEU A 1 92 ? -5.273 15.046 2.849 1.00 90.38 92 LEU A O 1
ATOM 732 N N . LEU A 1 93 ? -5.812 14.140 0.872 1.00 90.94 93 LEU A N 1
ATOM 733 C CA . LEU A 1 93 ? -7.205 14.596 0.900 1.00 90.94 93 LEU A CA 1
ATOM 734 C C . LEU A 1 93 ? -7.974 13.990 2.081 1.00 90.94 93 LEU A C 1
ATOM 736 O O . LEU A 1 93 ? -8.733 14.692 2.760 1.00 90.94 93 LEU A O 1
ATOM 740 N N . ARG A 1 94 ? -7.747 12.704 2.371 1.00 88.25 94 ARG A N 1
ATOM 741 C CA . ARG A 1 94 ? -8.320 12.019 3.536 1.00 88.25 94 ARG A CA 1
ATOM 742 C C . ARG A 1 94 ? -7.846 12.658 4.843 1.00 88.25 94 ARG A C 1
ATOM 744 O O . ARG A 1 94 ? -8.677 12.960 5.702 1.00 88.25 94 ARG A O 1
ATOM 751 N N . ALA A 1 95 ? -6.552 12.939 4.957 1.00 88.94 95 ALA A N 1
ATOM 752 C CA . ALA A 1 95 ? -5.956 13.559 6.133 1.00 88.94 95 ALA A CA 1
ATOM 753 C C . ALA A 1 95 ? -6.453 14.996 6.363 1.00 88.94 95 ALA A C 1
ATOM 755 O O . ALA A 1 95 ? -6.735 15.390 7.495 1.00 88.94 95 ALA A O 1
ATOM 756 N N . LEU A 1 96 ? -6.632 15.775 5.289 1.00 90.00 96 LEU A N 1
ATOM 757 C CA . LEU A 1 96 ? -7.238 17.109 5.351 1.00 90.00 96 LEU A CA 1
ATOM 758 C C . LEU A 1 96 ? -8.688 17.046 5.842 1.00 90.00 96 LEU A C 1
ATOM 760 O O . LEU A 1 96 ? -9.082 17.844 6.693 1.00 90.00 96 LEU A O 1
ATOM 764 N N . ARG A 1 97 ? -9.468 16.069 5.365 1.00 92.88 97 ARG A N 1
ATOM 765 C CA . ARG A 1 97 ? -10.843 15.829 5.834 1.00 92.88 97 ARG A CA 1
ATOM 766 C C . ARG A 1 97 ? -10.886 15.473 7.325 1.00 92.88 97 ARG A C 1
ATOM 768 O O . ARG A 1 97 ? -11.781 15.934 8.027 1.00 92.88 97 ARG A O 1
ATOM 775 N N . GLN A 1 98 ? -9.918 14.692 7.803 1.00 90.69 98 GLN A N 1
ATOM 776 C CA . GLN A 1 98 ? -9.756 14.318 9.215 1.00 90.69 98 GLN A CA 1
ATOM 777 C C . GLN A 1 98 ? -9.103 15.421 10.069 1.00 90.69 98 GLN A C 1
ATOM 779 O O . GLN A 1 98 ? -9.027 15.285 11.285 1.00 90.69 98 GLN A O 1
ATOM 784 N N . LYS A 1 99 ? -8.669 16.531 9.453 1.00 92.06 99 LYS A N 1
ATOM 785 C CA . LYS A 1 99 ? -7.964 17.649 10.103 1.00 92.06 99 LYS A CA 1
ATOM 786 C C . LYS A 1 99 ? -6.673 17.224 10.814 1.00 92.06 99 LYS A C 1
ATOM 788 O O . LYS A 1 99 ? -6.314 17.813 11.833 1.00 92.06 99 LYS A O 1
ATOM 793 N N . LEU A 1 100 ? -5.960 16.243 10.260 1.00 88.81 100 LEU A N 1
ATOM 794 C CA . LEU A 1 100 ? -4.686 15.801 10.824 1.00 88.81 100 LEU A CA 1
ATOM 795 C C . LEU A 1 100 ? -3.633 16.928 10.763 1.00 88.81 100 LEU A C 1
ATOM 797 O O . LEU A 1 100 ? -3.568 17.657 9.757 1.00 88.81 100 LEU A O 1
ATOM 801 N N . PRO A 1 101 ? -2.803 17.089 11.812 1.00 89.25 101 PRO A N 1
ATOM 802 C CA . PRO A 1 101 ? -1.708 18.054 11.839 1.00 89.25 101 PRO A CA 1
ATOM 803 C C . PRO A 1 101 ? -0.662 17.734 10.766 1.00 89.25 101 PRO A C 1
ATOM 805 O O . PRO A 1 101 ? -0.518 16.592 10.339 1.00 89.25 101 PRO A O 1
ATOM 808 N N . ALA A 1 102 ? 0.079 18.753 10.324 1.00 82.31 102 ALA A N 1
ATOM 809 C CA . ALA A 1 102 ? 1.017 18.637 9.203 1.00 82.31 102 ALA A CA 1
ATOM 810 C C . ALA A 1 102 ? 2.056 17.517 9.380 1.00 82.31 102 ALA A C 1
ATOM 812 O O . ALA A 1 102 ? 2.340 16.804 8.424 1.00 82.31 102 ALA A O 1
ATOM 813 N N . GLU A 1 103 ? 2.551 17.334 10.602 1.00 83.44 103 GLU A N 1
ATOM 814 C CA . GLU A 1 103 ? 3.521 16.294 10.961 1.00 83.44 103 GLU A CA 1
ATOM 815 C C . GLU A 1 103 ? 2.961 14.883 10.732 1.00 83.44 103 GLU A C 1
ATOM 817 O O . GLU A 1 103 ? 3.618 14.051 10.116 1.00 83.44 103 GLU A O 1
ATOM 822 N N . GLN A 1 104 ? 1.706 14.634 11.125 1.00 83.75 104 GLN A N 1
ATOM 823 C CA . GLN A 1 104 ? 1.042 13.349 10.873 1.00 83.75 104 GLN A CA 1
ATOM 824 C C . GLN A 1 104 ? 0.740 13.141 9.385 1.00 83.75 104 GLN A C 1
ATOM 826 O O . GLN A 1 104 ? 0.807 12.018 8.899 1.00 83.75 104 GLN A O 1
ATOM 831 N N . ARG A 1 105 ? 0.455 14.214 8.631 1.00 83.25 105 ARG A N 1
ATOM 832 C CA . ARG A 1 105 ? 0.228 14.113 7.178 1.00 83.25 105 ARG A CA 1
ATOM 833 C C . ARG A 1 105 ? 1.476 13.672 6.421 1.00 83.25 105 ARG A C 1
ATOM 835 O O . ARG A 1 105 ? 1.344 12.937 5.450 1.00 83.25 105 ARG A O 1
ATOM 842 N N . ALA A 1 106 ? 2.660 14.104 6.859 1.00 80.75 106 ALA A N 1
ATOM 843 C CA . ALA A 1 106 ? 3.919 13.710 6.233 1.00 80.75 106 ALA A CA 1
ATOM 844 C C . ALA A 1 106 ? 4.155 12.192 6.329 1.00 80.75 106 ALA A C 1
ATOM 846 O O . ALA A 1 106 ? 4.615 11.589 5.366 1.00 80.75 106 ALA A O 1
ATOM 847 N N . GLY A 1 107 ? 3.756 11.563 7.441 1.00 81.75 107 GLY A N 1
ATOM 848 C CA . GLY A 1 107 ? 3.868 10.112 7.631 1.00 81.75 107 GLY A CA 1
ATOM 849 C C . GLY A 1 107 ? 2.970 9.266 6.716 1.00 81.75 107 GLY A C 1
ATOM 850 O O . GLY A 1 107 ? 3.210 8.070 6.567 1.00 81.75 107 GLY A O 1
ATOM 851 N N . LEU A 1 108 ? 1.958 9.866 6.078 1.00 82.62 108 LEU A N 1
ATOM 852 C CA . LEU A 1 108 ? 1.029 9.181 5.165 1.00 82.62 108 LEU A CA 1
ATOM 853 C C . LEU A 1 108 ? 1.514 9.148 3.709 1.00 82.62 108 LEU A C 1
ATOM 855 O O . LEU A 1 108 ? 0.850 8.558 2.854 1.00 82.62 108 LEU A O 1
ATOM 859 N N . ILE A 1 109 ? 2.631 9.818 3.420 1.00 86.19 109 ILE A N 1
ATOM 860 C CA . ILE A 1 109 ? 3.221 9.858 2.087 1.00 86.19 109 ILE A CA 1
ATOM 861 C C . ILE A 1 109 ? 4.029 8.580 1.868 1.00 86.19 109 ILE A C 1
ATOM 863 O O . ILE A 1 109 ? 4.938 8.252 2.628 1.00 86.19 109 ILE A O 1
ATOM 867 N N . LEU A 1 110 ? 3.685 7.862 0.808 1.00 85.88 110 LEU 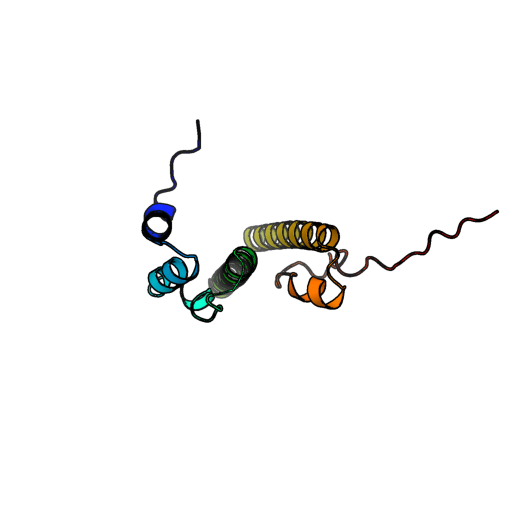A N 1
ATOM 868 C CA . LEU A 1 110 ? 4.441 6.737 0.294 1.00 85.88 110 LEU A CA 1
ATOM 869 C C . LEU A 1 110 ? 5.683 7.246 -0.440 1.00 85.88 110 LEU A C 1
ATOM 871 O O . LEU A 1 110 ? 5.605 8.134 -1.300 1.00 85.88 110 LEU A O 1
ATOM 875 N N . GLU A 1 111 ? 6.828 6.661 -0.104 1.00 81.31 111 GLU A N 1
ATOM 876 C CA . GLU A 1 111 ? 8.104 6.936 -0.757 1.00 81.31 111 GLU A CA 1
ATOM 877 C C . GLU A 1 111 ? 8.156 6.338 -2.174 1.00 81.31 111 GLU A C 1
ATOM 879 O O . GLU A 1 111 ? 7.400 5.437 -2.530 1.00 81.31 111 GLU A O 1
ATOM 884 N N . GLY A 1 112 ? 9.079 6.831 -3.005 1.00 70.06 112 GLY A N 1
ATOM 885 C CA . GLY A 1 112 ? 9.268 6.332 -4.373 1.00 70.06 112 GLY A CA 1
ATOM 886 C C . GLY A 1 112 ? 8.524 7.116 -5.458 1.00 70.06 112 GLY A C 1
ATOM 887 O O . GLY A 1 112 ? 8.699 6.797 -6.636 1.00 70.06 112 GLY A O 1
ATOM 888 N N . ALA A 1 113 ? 7.778 8.159 -5.077 1.00 62.28 113 ALA A N 1
ATOM 889 C CA . ALA A 1 113 ? 7.237 9.187 -5.968 1.00 62.28 113 ALA A CA 1
ATOM 890 C C . ALA A 1 113 ? 8.346 9.925 -6.748 1.00 62.28 113 ALA A C 1
ATOM 892 O O . ALA A 1 113 ? 9.532 9.846 -6.412 1.00 62.28 113 ALA A O 1
ATOM 893 N N . ASP A 1 114 ? 7.977 10.655 -7.803 1.00 57.78 114 ASP A N 1
ATOM 894 C CA . ASP A 1 114 ? 8.929 11.538 -8.484 1.00 57.78 114 ASP A CA 1
ATOM 895 C C . ASP A 1 114 ? 9.147 12.814 -7.643 1.00 57.78 114 ASP A C 1
ATOM 897 O O . ASP A 1 114 ? 8.198 13.585 -7.470 1.00 57.78 114 ASP A O 1
ATOM 901 N N . PRO A 1 115 ? 10.370 13.095 -7.146 1.00 46.81 115 PRO A N 1
ATOM 902 C CA . PRO A 1 115 ? 10.645 14.301 -6.358 1.00 46.81 115 PRO A CA 1
ATOM 903 C C . PRO A 1 115 ? 10.375 15.594 -7.145 1.00 46.81 115 PRO A C 1
ATOM 905 O O . PRO A 1 115 ? 10.098 16.640 -6.568 1.00 46.81 115 PRO A O 1
ATOM 908 N N . SER A 1 116 ? 10.352 15.527 -8.480 1.00 46.84 116 SER A N 1
ATOM 909 C CA . SER A 1 116 ? 9.995 16.657 -9.349 1.00 46.84 116 SER A CA 1
ATOM 910 C C . SER A 1 116 ? 8.527 17.102 -9.198 1.00 46.84 116 SER A C 1
ATOM 912 O O . SER A 1 116 ? 8.131 18.135 -9.739 1.00 46.84 116 SER A O 1
ATOM 914 N N . ARG A 1 117 ? 7.705 16.310 -8.494 1.00 49.47 117 ARG A N 1
ATOM 915 C CA . ARG A 1 117 ? 6.280 16.530 -8.217 1.00 49.47 117 ARG A CA 1
ATOM 916 C C . ARG A 1 117 ? 5.980 16.659 -6.719 1.00 49.47 117 ARG A C 1
ATOM 918 O O . ARG A 1 117 ? 4.840 16.427 -6.318 1.00 49.47 117 ARG A O 1
ATOM 925 N N . GLU A 1 118 ? 6.944 17.101 -5.904 1.00 47.16 118 GLU A N 1
ATOM 926 C CA . GLU A 1 118 ? 6.755 17.544 -4.505 1.00 47.16 118 GLU A CA 1
ATOM 927 C C . GLU A 1 118 ? 5.839 18.788 -4.385 1.00 47.16 118 GLU A C 1
ATOM 929 O O . GLU A 1 118 ? 6.155 19.797 -3.770 1.00 47.16 118 GLU A O 1
ATOM 934 N N . VAL A 1 119 ? 4.646 18.735 -4.972 1.00 48.59 119 VAL A N 1
ATOM 935 C CA . VAL A 1 119 ? 3.583 19.730 -4.813 1.00 48.59 119 VAL A CA 1
ATOM 936 C C . VAL A 1 119 ? 2.749 19.415 -3.562 1.00 48.59 119 VAL A C 1
ATOM 938 O O . VAL A 1 119 ? 2.109 20.302 -3.007 1.00 48.59 119 VAL A O 1
ATOM 941 N N . CYS A 1 120 ? 2.761 18.168 -3.070 1.00 46.78 120 CYS A N 1
ATOM 942 C CA . CYS A 1 120 ? 1.892 17.756 -1.960 1.00 46.78 120 CYS A CA 1
ATOM 943 C C . CYS A 1 120 ? 2.337 18.253 -0.573 1.00 46.78 120 CYS A C 1
ATOM 945 O O . CYS A 1 120 ? 1.484 18.413 0.301 1.00 46.78 120 CYS A O 1
ATOM 947 N N . CYS A 1 121 ? 3.626 18.535 -0.358 1.00 41.94 121 CYS A N 1
ATOM 948 C CA . CYS A 1 121 ? 4.121 19.025 0.936 1.00 41.94 121 CYS A CA 1
ATOM 949 C C . CYS A 1 121 ? 4.066 20.559 1.060 1.00 41.94 121 CYS A C 1
ATOM 951 O O . CYS A 1 121 ? 3.982 21.087 2.170 1.00 41.94 121 CYS A O 1
ATOM 953 N N . GLU A 1 122 ? 4.013 21.286 -0.059 1.00 41.38 122 GLU A N 1
ATOM 954 C CA . GLU A 1 122 ? 3.872 22.742 -0.086 1.00 41.38 122 GLU A CA 1
ATOM 955 C C . GLU A 1 122 ? 2.411 23.167 -0.301 1.00 41.38 122 GLU A C 1
ATOM 957 O O . GLU A 1 122 ? 2.048 23.764 -1.313 1.00 41.38 122 GLU A O 1
ATOM 962 N N . VAL A 1 123 ? 1.553 22.961 0.701 1.00 45.75 123 VAL A N 1
ATOM 963 C CA . VAL A 1 123 ? 0.393 23.854 0.867 1.00 45.75 123 VAL A CA 1
ATOM 964 C C . VAL A 1 123 ? 0.754 24.870 1.946 1.00 45.75 123 VAL A C 1
ATOM 966 O O . VAL A 1 123 ? 0.396 24.687 3.114 1.00 45.75 123 VAL A O 1
ATOM 969 N N . PRO A 1 124 ? 1.495 25.947 1.614 1.00 40.31 124 PRO A N 1
ATOM 970 C CA . PRO A 1 124 ? 1.737 26.997 2.577 1.00 40.31 124 PRO A CA 1
ATOM 971 C C . PRO A 1 124 ? 0.392 27.629 2.919 1.00 40.31 124 PRO A C 1
ATOM 973 O O . PRO A 1 124 ? -0.419 27.921 2.037 1.00 40.31 124 PRO A O 1
ATOM 976 N N . HIS A 1 125 ? 0.166 27.867 4.210 1.00 43.19 125 HIS A N 1
ATOM 977 C CA . HIS A 1 125 ? -0.907 28.706 4.729 1.00 43.19 125 HIS A CA 1
ATOM 978 C C . HIS A 1 125 ? -0.809 30.127 4.143 1.00 43.19 125 HIS A C 1
ATOM 980 O O . HIS A 1 125 ? -0.418 31.077 4.823 1.00 43.19 125 HIS A O 1
ATOM 986 N N . ARG A 1 126 ? -1.173 30.321 2.872 1.00 39.31 126 ARG A N 1
ATOM 987 C CA . ARG A 1 126 ? -1.416 31.651 2.328 1.00 39.31 126 ARG A CA 1
ATOM 988 C C . ARG A 1 126 ? -2.695 32.148 2.981 1.00 39.31 126 ARG A C 1
ATOM 990 O O . ARG A 1 126 ? -3.799 31.860 2.530 1.00 39.31 126 ARG A O 1
ATOM 997 N N . ARG A 1 127 ? -2.531 32.907 4.071 1.00 43.88 127 ARG A N 1
ATOM 998 C CA . ARG A 1 127 ? -3.553 33.841 4.550 1.00 43.88 127 ARG A CA 1
ATOM 999 C C . ARG A 1 127 ? -4.027 34.625 3.335 1.00 43.88 127 ARG A C 1
ATOM 1001 O O . ARG A 1 127 ? -3.251 35.379 2.748 1.00 43.88 127 ARG A O 1
ATOM 1008 N N . ILE A 1 128 ? -5.288 34.432 2.967 1.00 45.75 128 ILE A N 1
ATOM 1009 C CA . ILE A 1 128 ? -5.981 35.282 2.008 1.00 45.75 128 ILE A CA 1
ATOM 1010 C C . ILE A 1 128 ? -5.924 36.692 2.601 1.00 45.75 128 ILE A C 1
ATOM 1012 O O . ILE A 1 128 ? -6.638 37.001 3.556 1.00 45.75 128 ILE A O 1
ATOM 1016 N N . ARG A 1 129 ? -5.017 37.537 2.097 1.00 43.50 129 ARG A N 1
ATOM 1017 C CA . ARG A 1 129 ? -5.058 38.967 2.388 1.00 43.50 129 ARG A CA 1
ATOM 1018 C C . ARG A 1 129 ? -6.316 39.488 1.708 1.00 43.50 129 ARG A C 1
ATOM 1020 O O . ARG A 1 129 ? -6.340 39.634 0.492 1.00 43.50 129 ARG A O 1
ATOM 1027 N N . ARG A 1 130 ? -7.369 39.726 2.490 1.00 46.94 130 ARG A N 1
ATOM 1028 C CA . ARG A 1 130 ? -8.445 40.624 2.074 1.00 46.94 130 ARG A CA 1
ATOM 1029 C C . ARG A 1 130 ? -7.828 42.017 2.010 1.00 46.94 130 ARG A C 1
ATOM 1031 O O . ARG A 1 130 ? -7.515 42.592 3.050 1.00 46.94 130 ARG A O 1
ATOM 1038 N N . THR A 1 131 ? -7.546 42.497 0.808 1.00 46.53 131 THR A N 1
ATOM 1039 C CA . THR A 1 131 ? -7.318 43.925 0.582 1.00 46.53 131 THR A CA 1
ATOM 1040 C C . THR A 1 131 ? -8.658 44.662 0.689 1.00 46.53 131 THR A C 1
ATOM 1042 O O . THR A 1 131 ? -9.673 44.072 0.307 1.00 46.53 131 THR A O 1
ATOM 1045 N N . PRO A 1 132 ? -8.667 45.875 1.269 1.00 60.72 132 PRO A N 1
ATOM 1046 C CA . PRO A 1 132 ? -9.868 46.691 1.446 1.00 60.72 132 PRO A CA 1
ATOM 1047 C C . PRO A 1 132 ? -10.450 47.185 0.120 1.00 60.72 132 PRO A C 1
ATOM 1049 O O . PRO A 1 132 ? -9.674 47.310 -0.856 1.00 60.72 132 PRO A O 1
#

Sequence (132 aa):
MLPDENDLNVDWLEIARQSETLHDAATAMGGTPWGSAVSDIDSDATLQEYEDALDRHYYHEAISALRTSGQSHSLLLRYLRSEIDHRNIVNLLRALRQKLPAEQRAGLILEGADPSREVCCEVPHRRIRRTP

Foldseek 3Di:
DPPDDDPVCVVLVVLVVPDPAPQSSLVVCCPPPQSVLRPPPDSPDDPVSVVLSSLLSVLVVVLVCCVPVPDPPPVVLVVSLVVLVVQLVVLLVVCVVVVPDLVVNVVSRHPSHDPVPPPSSPPPPPPPPPDD

pLDDT: mean 81.49, std 16.39, range [39.31, 94.25]

Radius of gyration: 18.43 Å; chains: 1; bounding box: 40×64×37 Å